Protein AF-A0A2N3MZM0-F1 (afdb_monomer_lite)

Structure (mmCIF, N/CA/C/O backbone):
data_AF-A0A2N3MZM0-F1
#
_entry.id   AF-A0A2N3MZM0-F1
#
loop_
_atom_site.group_PDB
_atom_site.id
_atom_site.type_symbol
_atom_site.label_atom_id
_atom_site.label_alt_id
_atom_site.label_comp_id
_atom_site.label_asym_id
_atom_site.label_entity_id
_atom_site.label_seq_id
_atom_site.pdbx_PDB_ins_code
_atom_site.Cartn_x
_atom_site.Cartn_y
_atom_site.Cartn_z
_atom_site.occupancy
_atom_site.B_iso_or_equiv
_atom_site.auth_seq_id
_atom_site.auth_comp_id
_atom_site.auth_asym_id
_atom_site.auth_atom_id
_atom_site.pdbx_PDB_model_num
ATOM 1 N N . MET A 1 1 ? -17.399 8.589 8.968 1.00 88.81 1 MET A N 1
ATOM 2 C CA . MET A 1 1 ? -16.639 7.319 9.048 1.00 88.81 1 MET A CA 1
ATOM 3 C C . MET A 1 1 ? -17.476 6.197 9.649 1.00 88.81 1 MET A C 1
ATOM 5 O O . MET A 1 1 ? -17.745 5.245 8.932 1.00 88.81 1 MET A O 1
ATOM 9 N N . VAL A 1 2 ? -17.969 6.332 10.885 1.00 91.06 2 VAL A N 1
ATOM 10 C CA . VAL A 1 2 ? -18.781 5.308 11.586 1.00 91.06 2 VAL A CA 1
ATOM 11 C C . VAL A 1 2 ? -19.956 4.754 10.761 1.00 91.06 2 VAL A C 1
ATOM 13 O O . VAL A 1 2 ? -20.110 3.541 10.664 1.00 91.06 2 VAL A O 1
ATOM 16 N N . ASP A 1 3 ? -20.767 5.604 10.121 1.00 93.81 3 ASP A N 1
ATOM 17 C CA . ASP A 1 3 ? -21.891 5.136 9.285 1.00 93.81 3 ASP A CA 1
ATOM 18 C C . ASP A 1 3 ? -21.439 4.191 8.155 1.00 93.81 3 ASP A C 1
ATOM 20 O O . ASP A 1 3 ? -22.010 3.124 7.944 1.00 93.81 3 ASP A O 1
ATOM 24 N N . HIS A 1 4 ? -20.353 4.542 7.462 1.00 94.00 4 HIS A N 1
ATOM 25 C CA . HIS A 1 4 ? -19.824 3.721 6.369 1.00 94.00 4 HIS A CA 1
ATOM 26 C C . HIS A 1 4 ? -19.271 2.392 6.876 1.00 94.00 4 HIS A C 1
ATOM 28 O O . HIS A 1 4 ? -19.448 1.370 6.219 1.00 94.00 4 HIS A O 1
ATOM 34 N N . TRP A 1 5 ? -18.665 2.393 8.062 1.00 90.69 5 TRP A N 1
ATOM 35 C CA . TRP A 1 5 ? -18.252 1.171 8.741 1.00 90.69 5 TRP A CA 1
ATOM 36 C C . TRP A 1 5 ? -19.441 0.241 9.010 1.00 90.69 5 TRP A C 1
ATOM 38 O O . TRP A 1 5 ? -19.387 -0.934 8.660 1.00 90.69 5 TRP A O 1
ATOM 48 N N . ARG A 1 6 ? -20.561 0.765 9.524 1.00 88.81 6 ARG A N 1
ATOM 49 C CA . ARG A 1 6 ? -21.784 -0.025 9.782 1.00 88.81 6 ARG A CA 1
ATOM 50 C C . ARG A 1 6 ? -22.429 -0.576 8.504 1.00 88.81 6 ARG A C 1
ATOM 52 O O . ARG A 1 6 ? -22.989 -1.677 8.506 1.00 88.81 6 ARG A O 1
ATOM 59 N N . ARG A 1 7 ? -22.371 0.194 7.415 1.00 93.62 7 ARG A N 1
ATOM 60 C CA . ARG A 1 7 ? -22.9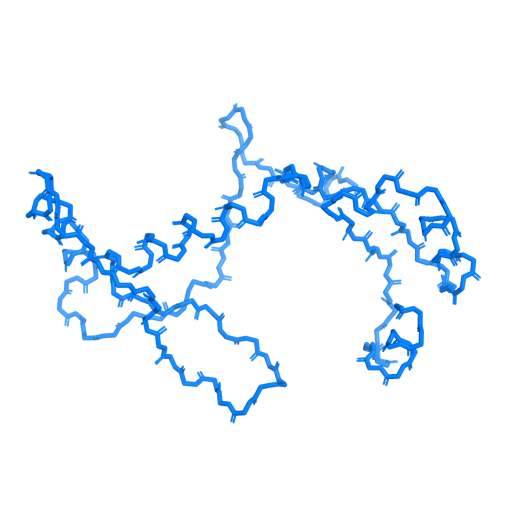87 -0.156 6.125 1.00 93.62 7 ARG A CA 1
ATOM 61 C C . ARG A 1 7 ? -22.150 -1.137 5.312 1.00 93.62 7 ARG A C 1
ATOM 63 O O . ARG A 1 7 ? -22.714 -2.064 4.739 1.00 93.62 7 ARG A O 1
ATOM 70 N N . TYR A 1 8 ? -20.836 -0.928 5.259 1.00 93.50 8 TYR A N 1
ATOM 71 C CA . TYR A 1 8 ? -19.956 -1.569 4.275 1.00 93.50 8 TYR A CA 1
ATOM 72 C C . TYR A 1 8 ? -18.802 -2.369 4.874 1.00 93.50 8 TYR A C 1
ATOM 74 O O . TYR A 1 8 ? -18.125 -3.083 4.123 1.00 93.50 8 TYR A O 1
ATOM 82 N N . GLY A 1 9 ? -18.581 -2.256 6.187 1.00 89.56 9 GLY A N 1
ATOM 83 C CA . GLY A 1 9 ? -17.617 -3.074 6.907 1.00 89.56 9 GLY A CA 1
ATOM 84 C C . GLY A 1 9 ? -17.919 -4.569 6.757 1.00 89.56 9 GLY A C 1
ATOM 85 O O . GLY A 1 9 ? -19.045 -4.947 6.406 1.00 89.56 9 GLY A O 1
ATOM 86 N N . PRO A 1 10 ? -16.915 -5.430 6.978 1.00 88.62 10 PRO A N 1
ATOM 87 C CA . PRO A 1 10 ? -17.112 -6.870 6.921 1.00 88.62 10 PRO A CA 1
ATOM 88 C C . PRO A 1 10 ? -18.177 -7.281 7.948 1.00 88.62 10 PRO A C 1
ATOM 90 O O . PRO A 1 10 ? -18.076 -6.952 9.125 1.00 88.62 10 PRO A O 1
ATOM 93 N N . LYS A 1 11 ? -19.234 -7.957 7.485 1.00 84.88 11 LYS A N 1
ATOM 94 C CA . LYS A 1 11 ? -20.347 -8.419 8.337 1.00 84.88 11 LYS A CA 1
ATOM 95 C C . LYS A 1 11 ? -19.984 -9.702 9.087 1.00 84.88 11 LYS A C 1
ATOM 97 O O . LYS A 1 11 ? -20.496 -9.949 10.172 1.00 84.88 11 LYS A O 1
ATOM 102 N N . ASP A 1 12 ? -19.084 -10.482 8.498 1.00 86.94 12 ASP A N 1
ATOM 103 C CA . ASP A 1 12 ? -18.770 -11.856 8.895 1.00 86.94 12 ASP A CA 1
ATOM 104 C C . ASP A 1 12 ? -17.491 -11.924 9.746 1.00 86.94 12 ASP A C 1
ATOM 106 O O . ASP A 1 12 ? -17.063 -13.000 10.158 1.00 86.94 12 ASP A O 1
ATOM 110 N N . GLN A 1 13 ? -16.853 -10.776 9.986 1.00 83.75 13 GLN A N 1
ATOM 111 C CA . GLN A 1 13 ? -15.613 -10.659 10.744 1.00 83.75 13 GLN A CA 1
ATOM 112 C C . GLN A 1 13 ? -15.722 -9.493 11.715 1.00 83.75 13 GLN A C 1
ATOM 114 O O . GLN A 1 13 ? -16.120 -8.389 11.340 1.00 83.75 13 GLN A O 1
ATOM 119 N N . LYS A 1 14 ? -15.332 -9.732 12.966 1.00 85.12 14 LYS A N 1
ATOM 120 C CA . LYS A 1 14 ? -15.149 -8.650 13.925 1.00 85.12 14 LYS A CA 1
ATOM 121 C C . LYS A 1 14 ? -13.882 -7.891 13.549 1.00 85.12 14 LYS A C 1
ATOM 123 O O . LYS A 1 14 ? -12.829 -8.498 13.392 1.00 85.12 14 LYS A O 1
ATOM 128 N N . VAL A 1 15 ? -13.979 -6.570 13.427 1.00 87.31 15 VAL A N 1
ATOM 129 C CA . VAL A 1 15 ? -12.778 -5.742 13.327 1.00 87.31 15 VAL A CA 1
ATOM 130 C C . VAL A 1 15 ? -12.192 -5.571 14.719 1.00 87.31 15 VAL A C 1
ATOM 132 O O . VAL A 1 15 ? -12.875 -5.118 15.631 1.00 87.31 15 VAL A O 1
ATOM 135 N N . GLU A 1 16 ? -10.932 -5.955 14.874 1.00 89.94 16 GLU A N 1
ATOM 136 C CA . GLU A 1 16 ? -10.221 -5.883 16.151 1.00 89.94 16 GLU A CA 1
ATOM 137 C C . GLU A 1 16 ? -9.407 -4.596 16.276 1.00 89.94 16 GLU A C 1
ATOM 139 O O . GLU A 1 16 ? -9.346 -4.004 17.353 1.00 89.94 16 GLU A O 1
ATOM 144 N N . GLU A 1 17 ? -8.813 -4.141 15.169 1.00 91.06 17 GLU A N 1
ATOM 145 C CA . GLU A 1 17 ? -7.904 -2.997 15.139 1.00 91.06 17 GLU A CA 1
ATOM 146 C C . GLU A 1 17 ? -8.144 -2.108 13.920 1.00 91.06 17 GLU A C 1
ATOM 148 O O . GLU A 1 17 ? -8.454 -2.577 12.822 1.00 91.06 17 GLU A O 1
ATOM 153 N N . VAL A 1 18 ? -7.958 -0.806 14.115 1.00 92.31 18 VAL A N 1
ATOM 154 C CA . VAL A 1 18 ? -7.943 0.205 13.062 1.00 92.31 18 VAL A CA 1
ATOM 155 C C . VAL A 1 18 ? -6.669 1.015 13.194 1.00 92.31 18 VAL A C 1
ATOM 157 O O . VAL A 1 18 ? -6.471 1.731 14.175 1.00 92.31 18 VAL A O 1
ATOM 160 N N . PHE A 1 19 ? -5.835 0.937 12.162 1.00 94.38 19 PHE A N 1
ATOM 161 C CA . PHE A 1 19 ? -4.646 1.766 12.037 1.00 94.38 19 PHE A CA 1
ATOM 162 C C . PHE A 1 19 ? -5.008 3.099 11.386 1.00 94.38 19 PHE A C 1
ATOM 164 O O . PHE A 1 19 ? -5.532 3.145 10.269 1.00 94.38 19 PHE A O 1
ATOM 171 N N . THR A 1 20 ? -4.729 4.190 12.086 1.00 94.62 20 THR A N 1
ATOM 172 C CA . THR A 1 20 ? -4.938 5.555 11.616 1.00 94.62 20 THR A CA 1
ATOM 173 C C . THR A 1 20 ? -3.645 6.126 11.039 1.00 94.62 20 THR A C 1
ATOM 175 O O . THR A 1 20 ? -2.530 5.764 11.415 1.00 94.62 20 THR A O 1
ATOM 178 N N . CYS A 1 21 ? -3.792 7.016 10.062 1.00 95.94 21 CYS A N 1
ATOM 179 C CA . CYS A 1 21 ? -2.690 7.698 9.393 1.00 95.94 21 CYS A CA 1
ATOM 180 C C . CYS A 1 21 ? -3.130 9.094 8.929 1.00 95.94 21 CYS A C 1
ATOM 182 O O . CYS A 1 21 ? -4.321 9.418 8.950 1.00 95.94 21 CYS A O 1
ATOM 184 N N . GLY A 1 22 ? -2.176 9.903 8.463 1.00 94.94 22 GLY A N 1
ATOM 185 C CA . GLY A 1 22 ? -2.431 11.279 8.028 1.00 94.94 22 GLY A CA 1
ATOM 186 C C . GLY A 1 22 ? -2.751 12.244 9.178 1.00 94.94 22 GLY A C 1
ATOM 187 O O . GLY A 1 22 ? -2.858 11.858 10.339 1.00 94.94 22 GLY A O 1
ATOM 188 N N . GLY A 1 23 ? -2.910 13.532 8.856 1.00 94.25 23 GLY A N 1
ATOM 189 C CA . GLY A 1 23 ? -3.072 14.589 9.868 1.00 94.25 23 GLY A CA 1
ATOM 190 C C . GLY A 1 23 ? -4.326 14.451 10.742 1.00 94.25 23 GLY A C 1
ATOM 191 O O . GLY A 1 23 ? -4.309 14.829 11.910 1.00 94.25 23 GLY A O 1
ATOM 192 N N . GLY A 1 24 ? -5.400 13.859 10.209 1.00 93.12 24 GLY A N 1
ATOM 193 C CA . GLY A 1 24 ? -6.645 13.635 10.954 1.00 93.12 24 GLY A CA 1
ATOM 194 C C . GLY A 1 24 ? -6.513 12.634 12.106 1.00 93.12 24 GLY A C 1
ATOM 195 O O . GLY A 1 24 ? -7.323 12.677 13.028 1.00 93.12 24 GLY A O 1
ATOM 196 N N . ALA A 1 25 ? -5.485 11.778 12.088 1.00 94.25 25 ALA A N 1
ATOM 197 C CA . ALA A 1 25 ? -5.213 10.819 13.158 1.00 94.25 25 ALA A CA 1
ATOM 198 C C . ALA A 1 25 ? -4.812 11.487 14.485 1.00 94.25 25 ALA A C 1
ATOM 200 O O . ALA A 1 25 ? -4.910 10.859 15.530 1.00 94.25 25 ALA A O 1
ATOM 201 N N . PHE A 1 26 ? -4.404 12.761 14.457 1.00 94.12 26 PHE A N 1
ATOM 202 C CA . PHE A 1 26 ? -4.035 13.529 15.651 1.00 94.12 26 PHE A CA 1
ATOM 203 C C . PHE A 1 26 ? -5.195 14.345 16.237 1.00 94.12 26 PHE A C 1
ATOM 205 O O . PHE A 1 26 ? -4.993 15.097 17.187 1.00 94.12 26 PHE A O 1
ATOM 212 N N . ASN A 1 27 ? -6.403 14.245 15.669 1.00 94.69 27 ASN A N 1
ATOM 213 C CA . ASN A 1 27 ? -7.568 14.949 16.190 1.00 94.69 27 ASN A CA 1
ATOM 214 C C . ASN A 1 27 ? -8.289 14.084 17.246 1.00 94.69 27 ASN A C 1
ATOM 216 O O . ASN A 1 27 ? -8.946 13.110 16.859 1.00 94.69 27 ASN A O 1
ATOM 220 N N . PRO A 1 28 ? -8.248 14.456 18.542 1.00 91.62 28 PRO A N 1
ATOM 221 C CA . PRO A 1 28 ? -8.837 13.662 19.619 1.00 91.62 28 PRO A CA 1
ATOM 222 C C . PRO A 1 28 ? -10.346 13.469 19.455 1.00 91.62 28 PRO A C 1
ATOM 224 O O . PRO A 1 28 ? -10.848 12.371 19.663 1.00 91.62 28 PRO A O 1
ATOM 227 N N . THR A 1 29 ? -11.068 14.472 18.942 1.00 92.25 29 THR A N 1
ATOM 228 C CA . THR A 1 29 ? -12.513 14.360 18.678 1.00 92.25 29 THR A CA 1
ATOM 229 C C . THR A 1 29 ? -12.837 13.218 17.712 1.00 92.25 29 THR A C 1
ATOM 231 O O . THR A 1 29 ? -13.900 12.610 17.796 1.00 92.25 29 THR A O 1
ATOM 234 N N . ILE A 1 30 ? -11.929 12.906 16.784 1.00 89.75 30 ILE A N 1
ATOM 235 C CA . ILE A 1 30 ? -12.095 11.796 15.844 1.00 89.75 30 ILE A CA 1
ATOM 236 C C . ILE A 1 30 ? -11.685 10.472 16.496 1.00 89.75 30 ILE A C 1
ATOM 238 O O . ILE A 1 30 ? -12.408 9.479 16.375 1.00 89.75 30 ILE A O 1
ATOM 242 N N . THR A 1 31 ? -10.520 10.442 17.147 1.00 88.50 31 THR A N 1
ATOM 243 C CA . THR A 1 31 ? -9.938 9.207 17.690 1.00 88.50 31 THR A CA 1
ATOM 244 C C . THR A 1 31 ? -10.650 8.698 18.938 1.00 88.50 31 THR A C 1
ATOM 246 O O . THR A 1 31 ? -10.616 7.497 19.177 1.00 88.50 31 THR A O 1
ATOM 249 N N . GLU A 1 32 ? -11.330 9.565 19.689 1.00 89.12 32 GLU A N 1
ATOM 250 C CA . GLU A 1 32 ? -12.148 9.201 20.855 1.00 89.12 32 GLU A CA 1
ATOM 251 C C . GLU A 1 32 ? -13.560 8.756 20.440 1.00 89.12 32 GLU A C 1
ATOM 253 O O . GLU A 1 32 ? -14.079 7.772 20.960 1.00 89.12 32 GLU A O 1
ATOM 258 N N . TYR A 1 33 ? -14.157 9.386 19.421 1.00 90.38 33 TYR A N 1
ATOM 259 C CA . TYR A 1 33 ? -15.515 9.050 18.971 1.00 90.38 33 TYR A CA 1
ATOM 260 C C . TYR A 1 33 ? -15.621 7.683 18.273 1.00 90.38 33 TYR A C 1
ATOM 262 O O . TYR A 1 33 ? -16.652 7.007 18.344 1.00 90.38 33 TYR A O 1
ATOM 270 N N . MET A 1 34 ? -14.579 7.265 17.546 1.00 85.00 34 MET A N 1
ATOM 271 C CA . MET A 1 34 ? -14.588 5.975 16.846 1.00 85.00 34 MET A CA 1
ATOM 272 C C . MET A 1 34 ? -14.723 4.756 17.774 1.00 85.00 34 MET A C 1
ATOM 274 O O . MET A 1 34 ? -15.620 3.958 17.501 1.00 85.00 34 MET A O 1
ATOM 278 N N . PRO A 1 35 ? -13.908 4.581 18.834 1.00 85.06 35 PRO A N 1
ATOM 279 C CA . PRO A 1 35 ? -14.034 3.438 19.738 1.00 85.06 35 PRO A CA 1
ATOM 280 C C . PRO A 1 35 ? -15.338 3.468 20.549 1.00 85.06 35 PRO A C 1
ATOM 282 O O . PRO A 1 35 ? -15.905 2.412 20.804 1.00 85.06 35 PRO A O 1
ATOM 285 N N . GLU A 1 36 ? -15.883 4.647 20.878 1.00 87.06 36 GLU A N 1
ATOM 286 C CA . GLU A 1 36 ? -17.226 4.759 21.481 1.00 87.06 36 GLU A CA 1
ATOM 287 C C . GLU A 1 36 ? -18.331 4.249 20.543 1.00 87.06 36 GLU A C 1
ATOM 289 O O . GLU A 1 36 ? -19.345 3.699 20.971 1.00 87.06 36 GLU A O 1
ATOM 294 N N . SER A 1 37 ? -18.145 4.448 19.238 1.00 86.69 37 SER A N 1
ATOM 295 C CA . SER A 1 37 ? -19.153 4.154 18.220 1.00 86.69 37 SER A CA 1
ATOM 296 C C . SER A 1 37 ? -19.038 2.763 17.591 1.00 86.69 37 SER A C 1
ATOM 298 O O . SER A 1 37 ? -19.976 2.337 16.895 1.00 86.69 37 SER A O 1
ATOM 300 N N . LEU A 1 38 ? -17.892 2.100 17.773 1.00 83.31 38 LEU A N 1
ATOM 301 C CA . LEU A 1 38 ? -17.523 0.808 17.198 1.00 83.31 38 LEU A CA 1
ATOM 302 C C . LEU A 1 38 ? -17.076 -0.133 18.324 1.00 83.31 38 LEU A C 1
ATOM 304 O O . LEU A 1 38 ? -15.950 -0.053 18.808 1.00 83.31 38 LEU A O 1
ATOM 308 N N . ASP A 1 39 ? -17.973 -1.034 18.723 1.00 81.56 39 ASP A N 1
ATOM 309 C CA . ASP A 1 39 ? -17.766 -1.915 19.872 1.00 81.56 39 ASP A CA 1
ATOM 310 C C . ASP A 1 39 ? -16.516 -2.807 19.726 1.00 81.56 39 ASP A C 1
ATOM 312 O O . ASP A 1 39 ? -16.390 -3.605 18.792 1.00 81.56 39 ASP A O 1
ATOM 316 N N . GLY A 1 40 ? -15.595 -2.676 20.683 1.00 80.25 40 GLY A N 1
ATOM 317 C CA . GLY A 1 40 ? -14.415 -3.529 20.818 1.00 80.25 40 GLY A CA 1
ATOM 318 C C . GLY A 1 40 ? -13.294 -3.306 19.798 1.00 80.25 40 GLY A C 1
ATOM 319 O O . GLY A 1 40 ? -12.431 -4.179 19.694 1.00 80.25 40 GLY A O 1
ATOM 320 N N . VAL A 1 41 ? -13.287 -2.186 19.063 1.00 88.75 41 VAL A N 1
ATOM 321 C CA . VAL A 1 41 ? -12.218 -1.837 18.109 1.00 88.75 41 VAL A CA 1
ATOM 322 C C . VAL A 1 41 ? -11.103 -1.045 18.800 1.00 88.75 41 VAL A C 1
ATOM 324 O O . VAL A 1 41 ? -11.358 -0.011 19.416 1.00 88.75 41 VAL A O 1
ATOM 327 N N . ARG A 1 42 ? -9.846 -1.475 18.640 1.00 89.50 42 ARG A N 1
ATOM 328 C CA . ARG A 1 42 ? -8.662 -0.708 19.064 1.00 89.50 42 ARG A CA 1
ATOM 329 C C . ARG A 1 42 ? -8.233 0.268 17.972 1.00 89.50 42 ARG A C 1
ATOM 331 O O . ARG A 1 42 ? -7.972 -0.144 16.846 1.00 89.50 42 ARG A O 1
ATOM 338 N N . ILE A 1 43 ? -8.125 1.553 18.301 1.00 90.50 43 ILE A N 1
ATOM 339 C CA . ILE A 1 43 ? -7.560 2.563 17.397 1.00 90.50 43 ILE A CA 1
ATOM 340 C C . ILE A 1 43 ? -6.066 2.707 17.695 1.00 90.50 43 ILE A C 1
ATOM 342 O O . ILE A 1 43 ? -5.696 2.943 18.842 1.00 90.50 43 ILE A O 1
ATOM 346 N N . ARG A 1 44 ? -5.221 2.562 16.672 1.00 92.31 44 ARG A N 1
ATOM 347 C CA . ARG A 1 44 ? -3.752 2.588 16.771 1.00 92.31 44 ARG A CA 1
ATOM 348 C C . ARG A 1 44 ? -3.160 3.498 15.709 1.00 92.31 44 ARG A C 1
ATOM 350 O O . ARG A 1 44 ? -3.759 3.661 14.648 1.00 92.31 44 ARG A O 1
ATOM 357 N N . MET A 1 45 ? -1.971 4.041 15.943 1.00 94.38 45 MET A N 1
ATOM 358 C CA . MET A 1 45 ? -1.238 4.734 14.879 1.00 94.38 45 MET A CA 1
ATOM 359 C C . MET A 1 45 ? -0.593 3.717 13.937 1.00 94.38 45 MET A C 1
ATOM 361 O O . MET A 1 45 ? -0.086 2.690 14.380 1.00 94.38 45 MET A O 1
ATOM 365 N N . LEU A 1 46 ? -0.557 4.005 12.631 1.00 95.62 46 LEU A N 1
ATOM 366 C CA . LEU A 1 46 ? 0.113 3.134 11.654 1.00 95.62 46 LEU A CA 1
ATOM 367 C C . LEU A 1 46 ? 1.599 2.905 11.978 1.00 95.62 46 LEU A C 1
ATOM 369 O O . LEU A 1 46 ? 2.141 1.853 11.646 1.00 95.62 46 LEU A O 1
ATOM 373 N N . ASP A 1 47 ? 2.232 3.855 12.667 1.00 94.31 47 ASP A N 1
ATOM 374 C CA . ASP A 1 47 ? 3.598 3.751 13.180 1.00 94.31 47 ASP A CA 1
ATOM 375 C C . ASP A 1 47 ? 3.815 2.460 13.984 1.00 94.31 47 ASP A C 1
ATOM 377 O O . ASP A 1 47 ? 4.871 1.836 13.870 1.00 94.31 47 ASP A O 1
ATOM 381 N N . GLU A 1 48 ? 2.796 2.003 14.719 1.00 93.81 48 GLU A N 1
ATOM 382 C CA . GLU A 1 48 ? 2.835 0.752 15.479 1.00 93.81 48 GLU A CA 1
ATOM 383 C C . GLU A 1 48 ? 2.935 -0.478 14.566 1.00 93.81 48 GLU A C 1
ATOM 385 O O . GLU A 1 48 ? 3.557 -1.459 14.948 1.00 93.81 48 GLU A O 1
ATOM 390 N N . ALA A 1 49 ? 2.432 -0.410 13.329 1.00 92.62 49 ALA A N 1
ATOM 391 C CA . ALA A 1 49 ? 2.599 -1.443 12.299 1.00 92.62 49 ALA A CA 1
ATOM 392 C C . ALA A 1 49 ? 3.937 -1.336 11.531 1.00 92.62 49 ALA A C 1
ATOM 394 O O . ALA A 1 49 ? 4.131 -1.997 10.505 1.00 92.62 49 ALA A O 1
ATOM 395 N N . GLY A 1 50 ? 4.867 -0.495 11.996 1.00 92.69 50 GLY A N 1
ATOM 396 C CA . GLY A 1 50 ? 6.207 -0.346 11.427 1.00 92.69 50 GLY A CA 1
ATOM 397 C C . GLY A 1 50 ? 6.282 0.570 10.202 1.00 92.69 50 GLY A C 1
ATOM 398 O O . GLY A 1 50 ? 7.321 0.611 9.540 1.00 92.69 50 GLY A O 1
ATOM 399 N N . ILE A 1 51 ? 5.209 1.301 9.883 1.00 93.44 51 ILE A N 1
ATOM 400 C CA . ILE A 1 51 ? 5.170 2.278 8.787 1.00 93.44 51 ILE A CA 1
ATOM 401 C C . ILE A 1 51 ? 4.734 3.631 9.357 1.00 93.44 51 ILE A C 1
ATOM 403 O O . ILE A 1 51 ? 3.607 3.738 9.830 1.00 93.44 51 ILE A O 1
ATOM 407 N N . PRO A 1 52 ? 5.553 4.694 9.267 1.00 95.12 52 PRO A N 1
ATOM 408 C CA . PRO A 1 52 ? 5.161 5.997 9.791 1.00 95.12 52 PRO A CA 1
ATOM 409 C C . PRO A 1 52 ? 3.862 6.509 9.157 1.00 95.12 52 PRO A C 1
ATOM 411 O O . PRO A 1 52 ? 3.758 6.606 7.928 1.00 95.12 52 PRO A O 1
ATOM 414 N N . GLY A 1 53 ? 2.880 6.891 9.976 1.00 94.75 53 GLY A N 1
ATOM 415 C CA . GLY A 1 53 ? 1.556 7.308 9.511 1.00 94.75 53 GLY A CA 1
ATOM 416 C C . GLY A 1 53 ? 1.587 8.529 8.588 1.00 94.75 53 GLY A C 1
ATOM 417 O O . GLY A 1 53 ? 0.760 8.639 7.683 1.00 94.75 53 GLY A O 1
ATOM 418 N N . GLY A 1 54 ? 2.571 9.415 8.761 1.00 94.62 54 GLY A N 1
ATOM 419 C CA . GLY A 1 54 ? 2.808 10.559 7.873 1.00 94.62 54 GLY A CA 1
ATOM 420 C C . GLY A 1 54 ? 3.488 10.205 6.543 1.00 94.62 54 GLY A C 1
ATOM 421 O O . GLY A 1 54 ? 3.397 10.969 5.589 1.00 94.62 54 GLY A O 1
ATOM 422 N N . ALA A 1 55 ? 4.149 9.047 6.447 1.00 94.69 55 ALA A N 1
ATOM 423 C CA . ALA A 1 55 ? 4.835 8.598 5.232 1.00 94.69 55 ALA A CA 1
ATOM 424 C C . ALA A 1 55 ? 3.956 7.708 4.337 1.00 94.69 55 ALA A C 1
ATOM 426 O O . ALA A 1 55 ? 4.294 7.476 3.173 1.00 94.69 55 ALA A O 1
ATOM 427 N N . LYS A 1 56 ? 2.821 7.222 4.861 1.00 94.00 56 LYS A N 1
ATOM 428 C CA . LYS A 1 56 ? 1.949 6.231 4.212 1.00 94.00 56 LYS A CA 1
ATOM 429 C C . LYS A 1 56 ? 1.483 6.614 2.815 1.00 94.00 56 LYS A C 1
ATOM 431 O O . LYS A 1 56 ? 1.162 5.720 2.051 1.00 94.00 56 LYS A O 1
ATOM 436 N N . GLU A 1 57 ? 1.397 7.892 2.469 1.00 94.88 57 GLU A N 1
ATOM 437 C CA . GLU A 1 57 ? 0.952 8.320 1.134 1.00 94.88 57 GLU A CA 1
ATOM 438 C C . GLU A 1 57 ? 2.119 8.496 0.154 1.00 94.88 57 GLU A C 1
ATOM 440 O O . GLU A 1 57 ? 1.982 8.208 -1.033 1.00 94.88 57 GLU A O 1
ATOM 445 N N . ALA A 1 58 ? 3.300 8.874 0.647 1.00 96.69 58 ALA A N 1
ATOM 446 C CA . ALA A 1 58 ? 4.501 8.989 -0.176 1.00 96.69 58 ALA A CA 1
ATOM 447 C C . ALA A 1 58 ? 5.064 7.612 -0.576 1.00 96.69 58 ALA A C 1
ATOM 449 O O . ALA A 1 58 ? 5.536 7.435 -1.700 1.00 96.69 58 ALA A O 1
ATOM 450 N N . VAL A 1 59 ? 4.984 6.619 0.317 1.00 96.25 59 VAL A N 1
ATOM 451 C CA . VAL A 1 59 ? 5.509 5.264 0.071 1.00 96.25 59 VAL A CA 1
ATOM 452 C C . VAL A 1 59 ? 4.799 4.550 -1.100 1.00 96.25 59 VAL A C 1
ATOM 454 O O . VAL A 1 59 ? 5.499 4.051 -1.979 1.00 96.25 59 VAL A O 1
ATOM 457 N N . PRO A 1 60 ? 3.456 4.526 -1.213 1.00 94.81 60 PRO A N 1
ATOM 458 C CA . PRO A 1 60 ? 2.750 3.981 -2.373 1.00 94.81 60 PRO A CA 1
ATOM 459 C C . PRO A 1 60 ? 3.062 4.701 -3.683 1.00 94.81 60 PRO A C 1
ATOM 461 O O . PRO A 1 60 ? 3.056 4.066 -4.733 1.00 94.81 60 PRO A O 1
ATOM 464 N N . SER A 1 61 ? 3.354 6.003 -3.651 1.00 96.62 61 SER A N 1
ATOM 465 C CA . SER A 1 61 ? 3.812 6.733 -4.842 1.00 96.62 61 SER A CA 1
ATOM 466 C C . SER A 1 61 ? 5.196 6.250 -5.282 1.00 96.62 61 SER A C 1
ATOM 468 O O . SER A 1 61 ? 5.422 5.993 -6.462 1.00 96.62 61 SER A O 1
ATOM 470 N N . ALA A 1 62 ? 6.112 6.027 -4.333 1.00 98.06 62 ALA A N 1
ATOM 471 C CA . ALA A 1 62 ? 7.410 5.418 -4.623 1.00 98.06 62 ALA A CA 1
ATOM 472 C C . ALA A 1 62 ? 7.272 3.971 -5.134 1.00 98.06 62 ALA A C 1
ATOM 474 O O . ALA A 1 62 ? 7.959 3.585 -6.081 1.00 98.06 62 ALA A O 1
ATOM 475 N N . TRP A 1 63 ? 6.351 3.190 -4.555 1.00 98.31 63 TRP A N 1
ATOM 476 C CA . TRP A 1 63 ? 6.013 1.847 -5.028 1.00 98.31 63 TRP A CA 1
ATOM 477 C C . TRP A 1 63 ? 5.538 1.902 -6.484 1.00 98.31 63 TRP A C 1
ATOM 479 O O . TRP A 1 63 ? 6.099 1.212 -7.330 1.00 98.31 63 TRP A O 1
ATOM 489 N N . GLN A 1 64 ? 4.544 2.730 -6.812 1.00 98.31 64 GLN A N 1
ATOM 490 C CA . GLN A 1 64 ? 4.030 2.860 -8.182 1.00 98.31 64 GLN A CA 1
ATOM 491 C C . GLN A 1 64 ? 5.118 3.292 -9.173 1.00 98.31 64 GLN A C 1
ATOM 493 O O . GLN A 1 64 ? 5.187 2.752 -10.276 1.00 98.31 64 GLN A O 1
ATOM 498 N N . GLY A 1 65 ? 6.027 4.180 -8.759 1.00 98.06 65 GLY A N 1
ATOM 499 C CA . GLY A 1 65 ? 7.211 4.528 -9.544 1.00 98.06 65 GLY A CA 1
ATOM 500 C C . GLY A 1 65 ? 8.093 3.315 -9.857 1.00 98.06 65 GLY A C 1
ATOM 501 O O . GLY A 1 65 ? 8.481 3.123 -11.009 1.00 98.06 65 GLY A O 1
ATOM 502 N N . LEU A 1 66 ? 8.373 2.456 -8.870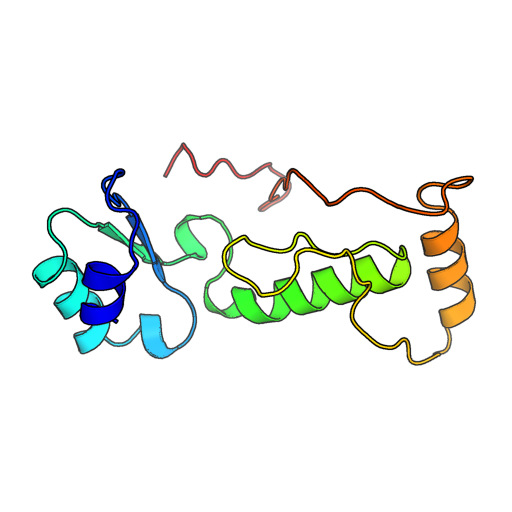 1.00 98.31 66 LEU A N 1
ATOM 503 C CA . LEU A 1 66 ? 9.099 1.199 -9.092 1.00 98.31 66 LEU A CA 1
ATOM 504 C C . LEU A 1 66 ? 8.342 0.265 -10.049 1.00 98.31 66 LEU A C 1
ATOM 506 O O . LEU A 1 66 ? 8.946 -0.294 -10.962 1.00 98.31 66 LEU A O 1
ATOM 510 N N . GLU A 1 67 ? 7.031 0.120 -9.869 1.00 98.44 67 GLU A N 1
ATOM 511 C CA . GLU A 1 67 ? 6.176 -0.734 -10.704 1.00 98.44 67 GLU A CA 1
ATOM 512 C C . GLU A 1 67 ? 6.141 -0.277 -12.167 1.00 98.44 67 GLU A C 1
ATOM 514 O O . GLU A 1 67 ? 6.188 -1.107 -13.079 1.00 98.44 67 GLU A O 1
ATOM 519 N N . ALA A 1 68 ? 6.168 1.036 -12.407 1.00 98.06 68 ALA A N 1
ATOM 520 C CA . ALA A 1 68 ? 6.298 1.607 -13.743 1.00 98.06 68 ALA A CA 1
ATOM 521 C C . ALA A 1 68 ? 7.655 1.275 -14.389 1.00 98.06 68 ALA A C 1
ATOM 523 O O . ALA A 1 68 ? 7.710 0.964 -15.580 1.00 98.06 68 ALA A O 1
ATOM 524 N N . ILE A 1 69 ? 8.745 1.280 -13.610 1.00 98.00 69 ILE A N 1
ATOM 525 C CA . ILE A 1 69 ? 10.089 0.918 -14.092 1.00 98.00 69 ILE A CA 1
ATOM 526 C C . ILE A 1 69 ? 10.176 -0.562 -14.484 1.00 98.00 69 ILE A C 1
ATOM 528 O O . ILE A 1 69 ? 10.816 -0.876 -15.486 1.00 98.00 69 ILE A O 1
ATOM 532 N N . VAL A 1 70 ? 9.540 -1.468 -13.733 1.00 97.81 70 VAL A N 1
ATOM 533 C CA . VAL A 1 70 ? 9.564 -2.920 -14.018 1.00 97.81 70 VAL A CA 1
ATOM 534 C C . VAL A 1 70 ? 8.377 -3.407 -14.856 1.00 97.81 70 VAL A C 1
ATOM 536 O O . VAL A 1 70 ? 8.260 -4.599 -15.120 1.00 97.81 70 VAL A O 1
ATOM 539 N N . ARG A 1 71 ? 7.489 -2.501 -15.288 1.00 96.50 71 ARG A N 1
ATOM 540 C CA . ARG A 1 71 ? 6.287 -2.800 -16.085 1.00 96.50 71 ARG A CA 1
ATOM 541 C C . ARG A 1 71 ? 5.365 -3.838 -15.426 1.00 96.50 71 ARG A C 1
ATOM 543 O O . ARG A 1 71 ? 4.890 -4.778 -16.070 1.00 96.50 71 ARG A O 1
ATOM 550 N N . ARG A 1 72 ? 5.062 -3.653 -14.147 1.00 98.19 72 ARG A N 1
ATOM 551 C CA . ARG A 1 72 ? 4.110 -4.494 -13.412 1.00 98.19 72 ARG A CA 1
ATOM 552 C C . ARG A 1 72 ? 2.954 -3.646 -12.880 1.00 98.19 72 ARG A C 1
ATOM 554 O O . ARG A 1 72 ? 3.084 -2.452 -12.645 1.00 98.19 72 ARG A O 1
ATOM 561 N N . SER A 1 73 ? 1.771 -4.251 -12.811 1.00 98.25 73 SER A N 1
ATOM 562 C CA . SER A 1 73 ? 0.586 -3.621 -12.217 1.00 98.25 73 SER A CA 1
ATOM 563 C C . SER A 1 73 ? 0.670 -3.736 -10.702 1.00 98.25 73 SER A C 1
ATOM 565 O O . SER A 1 73 ? 1.038 -4.796 -10.192 1.00 98.25 73 SER A O 1
ATOM 567 N N . ILE A 1 74 ? 0.237 -2.702 -9.983 1.00 98.31 74 ILE A N 1
ATOM 568 C CA . ILE A 1 74 ? -0.053 -2.859 -8.556 1.00 98.31 74 ILE A CA 1
ATOM 569 C C . ILE A 1 74 ? -1.232 -3.829 -8.360 1.00 98.31 74 ILE A C 1
ATOM 571 O O . ILE A 1 74 ? -2.069 -3.953 -9.267 1.00 98.31 74 ILE A O 1
ATOM 575 N N . PRO A 1 75 ? -1.322 -4.503 -7.199 1.00 98.31 75 PRO A N 1
ATOM 5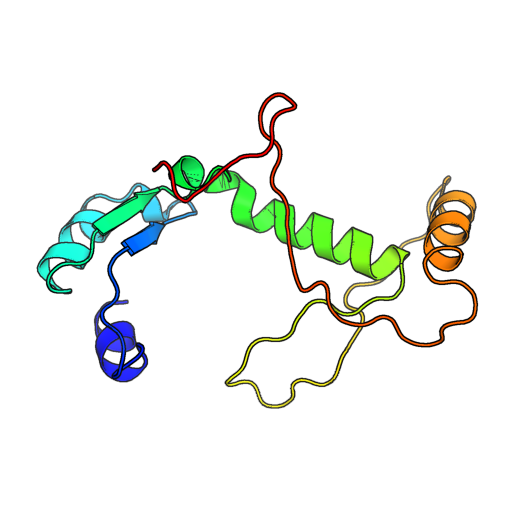76 C CA . PRO A 1 75 ? -2.513 -5.256 -6.834 1.00 98.31 75 PRO A CA 1
ATOM 577 C C . PRO A 1 75 ? -3.755 -4.360 -6.843 1.00 98.31 75 PRO A C 1
ATOM 579 O O . PRO A 1 75 ? -3.734 -3.260 -6.289 1.00 98.31 75 PRO A O 1
ATOM 582 N N . VAL A 1 76 ? -4.842 -4.842 -7.449 1.00 98.19 76 VAL A N 1
ATOM 583 C CA . VAL A 1 76 ? -6.123 -4.124 -7.497 1.00 98.19 76 VAL A CA 1
ATOM 584 C C . VAL A 1 76 ? -7.090 -4.754 -6.486 1.00 98.19 76 VAL A C 1
ATOM 586 O O . VAL A 1 76 ? -7.276 -5.983 -6.522 1.00 98.19 76 VAL A O 1
ATOM 589 N N . PRO A 1 77 ? -7.698 -3.960 -5.580 1.00 97.38 77 PRO A N 1
ATOM 590 C CA . PRO A 1 77 ? -8.627 -4.477 -4.581 1.00 97.38 77 PRO A CA 1
ATOM 591 C C . PRO A 1 77 ? -9.894 -5.051 -5.228 1.00 97.38 77 PRO A C 1
ATOM 593 O O . PRO A 1 77 ? -10.156 -4.869 -6.417 1.00 97.38 77 PRO A O 1
ATOM 596 N N . ASP A 1 78 ? -10.694 -5.748 -4.429 1.00 95.38 78 ASP A N 1
ATOM 597 C CA . ASP A 1 78 ? -12.069 -6.089 -4.791 1.00 95.38 78 ASP A CA 1
ATOM 598 C C . ASP A 1 78 ? -13.005 -4.871 -4.687 1.00 95.38 78 ASP A C 1
ATOM 600 O O . ASP A 1 78 ? -12.614 -3.807 -4.208 1.00 95.38 78 ASP A O 1
ATOM 604 N N . ARG A 1 79 ? -14.264 -5.043 -5.120 1.00 95.44 79 ARG A N 1
ATOM 605 C CA . ARG A 1 79 ? -15.311 -3.998 -5.121 1.00 95.44 79 ARG A CA 1
ATOM 606 C C . ARG A 1 79 ? -14.955 -2.759 -5.965 1.00 95.44 79 ARG A C 1
ATOM 608 O O . ARG A 1 79 ? -15.286 -1.637 -5.597 1.00 95.44 79 ARG A O 1
ATOM 615 N N . VAL A 1 80 ? -14.330 -2.996 -7.116 1.00 97.94 80 VAL A N 1
ATOM 616 C CA . VAL A 1 80 ? -14.093 -2.021 -8.195 1.00 97.94 80 VAL A CA 1
ATOM 617 C C . VAL A 1 80 ? -14.731 -2.524 -9.492 1.00 97.94 80 VAL A C 1
ATOM 619 O O . VAL A 1 80 ? -15.058 -3.705 -9.606 1.00 97.94 80 VAL A O 1
ATOM 622 N N . GLU A 1 81 ? -14.888 -1.660 -10.490 1.00 98.38 81 GLU A N 1
ATOM 623 C CA . GLU A 1 81 ? -15.528 -1.985 -11.771 1.00 98.38 81 GLU A CA 1
ATOM 624 C C . GLU A 1 81 ? -14.760 -3.056 -12.555 1.00 98.38 81 GLU A C 1
ATOM 626 O O . GLU A 1 81 ? -15.350 -3.888 -13.244 1.00 98.38 81 GLU A O 1
ATOM 631 N N . THR A 1 82 ? -13.430 -3.045 -12.462 1.00 97.88 82 THR A N 1
ATOM 632 C CA . THR A 1 82 ? -12.570 -4.053 -13.078 1.00 97.88 82 THR A CA 1
ATOM 633 C C . THR A 1 82 ? -11.273 -4.219 -12.303 1.00 97.88 82 THR A C 1
ATOM 635 O O . THR A 1 82 ? -10.662 -3.251 -11.860 1.00 97.88 82 THR A O 1
ATOM 638 N N . ARG A 1 83 ? -10.822 -5.469 -12.186 1.00 98.06 83 ARG A N 1
ATOM 639 C CA . ARG A 1 83 ? -9.521 -5.830 -11.606 1.00 98.06 83 ARG A CA 1
ATOM 640 C C . ARG A 1 83 ? -8.461 -6.084 -12.677 1.00 98.06 83 ARG A C 1
ATOM 642 O O . ARG A 1 83 ? -7.470 -6.765 -12.430 1.00 98.06 83 ARG A O 1
ATOM 649 N N . ARG A 1 84 ? -8.681 -5.580 -13.896 1.00 97.25 84 ARG A N 1
ATOM 650 C CA . ARG A 1 84 ? -7.717 -5.697 -14.991 1.00 97.25 84 ARG A CA 1
ATOM 651 C C . ARG A 1 84 ? -6.392 -5.053 -14.583 1.00 97.25 84 ARG A C 1
ATOM 653 O O . ARG A 1 84 ? -6.355 -3.877 -14.240 1.00 97.25 84 ARG A O 1
ATOM 660 N N . SER A 1 85 ? -5.305 -5.808 -14.719 1.00 96.94 85 SER A N 1
ATOM 661 C CA . SER A 1 85 ? -3.948 -5.298 -14.522 1.00 96.94 85 SER A CA 1
ATOM 662 C C . SER A 1 85 ? -3.653 -4.107 -15.433 1.00 96.94 85 SER A C 1
ATOM 664 O O . SER A 1 85 ? -3.849 -4.179 -16.652 1.00 96.94 85 SER A O 1
ATOM 666 N N . TRP A 1 86 ? -3.131 -3.034 -14.842 1.00 97.56 86 TRP A N 1
ATOM 667 C CA . TRP A 1 86 ? -2.729 -1.825 -15.549 1.00 97.56 86 TRP A CA 1
ATOM 668 C C . TRP A 1 86 ? -1.479 -1.224 -14.906 1.00 97.56 86 TRP A C 1
ATOM 670 O O . TRP A 1 86 ? -1.430 -1.015 -13.695 1.00 97.56 86 TRP A O 1
ATOM 680 N N . VAL A 1 87 ? -0.456 -0.952 -15.718 1.00 97.56 87 VAL A N 1
ATOM 681 C CA . VAL A 1 87 ? 0.740 -0.245 -15.244 1.00 97.56 87 VAL A CA 1
ATOM 682 C C . VAL A 1 87 ? 0.389 1.234 -15.153 1.00 97.56 87 VAL A C 1
ATOM 684 O O . VAL A 1 87 ? 0.014 1.851 -16.152 1.00 97.56 87 VAL A O 1
ATOM 687 N N . LEU A 1 88 ? 0.448 1.766 -13.937 1.00 96.62 88 LEU A N 1
ATOM 688 C CA . LEU A 1 88 ? 0.172 3.168 -13.649 1.00 96.62 88 LEU A CA 1
ATOM 689 C C . LEU A 1 88 ? 1.409 4.031 -13.952 1.00 96.62 88 LEU A C 1
ATOM 691 O O . LEU A 1 88 ? 2.486 3.510 -14.234 1.00 96.62 88 LEU A O 1
ATOM 695 N N . GLU A 1 89 ? 1.236 5.349 -13.864 1.00 96.56 89 GLU A N 1
ATOM 696 C CA . GLU A 1 89 ? 2.263 6.378 -14.092 1.00 96.56 89 GLU A CA 1
ATOM 697 C C . GLU A 1 89 ? 2.675 6.643 -15.551 1.00 96.56 89 GLU A C 1
ATOM 699 O O . GLU A 1 89 ? 2.334 5.932 -16.497 1.00 96.56 89 GLU A O 1
ATOM 704 N N . LYS A 1 90 ? 3.406 7.749 -15.737 1.00 97.88 90 LYS A N 1
ATOM 705 C CA . LYS A 1 90 ? 4.120 8.098 -16.972 1.00 97.88 90 LYS A CA 1
ATOM 706 C C . LYS A 1 90 ? 5.583 8.356 -16.638 1.00 97.88 90 LYS A C 1
ATOM 708 O O . LYS A 1 90 ? 5.889 9.024 -15.655 1.00 97.88 90 LYS A O 1
ATOM 713 N N . ILE A 1 91 ? 6.487 7.854 -17.475 1.00 97.56 91 ILE A N 1
ATOM 714 C CA . ILE A 1 91 ? 7.927 8.007 -17.261 1.00 97.56 91 ILE A CA 1
ATOM 715 C C . ILE A 1 91 ? 8.412 9.266 -17.974 1.00 97.56 91 ILE A C 1
ATOM 717 O O . ILE A 1 91 ? 8.305 9.368 -19.193 1.00 97.56 91 ILE A O 1
ATOM 721 N N . ASN A 1 92 ? 8.992 10.191 -17.210 1.00 97.94 92 ASN A N 1
ATOM 722 C CA . ASN A 1 92 ? 9.672 11.370 -17.739 1.00 97.94 92 ASN A CA 1
ATOM 723 C C . ASN A 1 92 ? 11.176 11.072 -17.874 1.00 97.94 92 ASN A C 1
ATOM 725 O O . ASN A 1 92 ? 11.833 10.821 -16.859 1.00 97.94 92 ASN A O 1
ATOM 729 N N . PRO A 1 93 ? 11.743 11.058 -19.095 1.00 97.81 93 PRO A N 1
ATOM 730 C CA . PRO A 1 93 ? 13.158 10.763 -19.286 1.00 97.81 93 PRO A CA 1
ATOM 731 C C . PRO A 1 93 ? 14.076 11.836 -18.686 1.00 97.81 93 PRO A C 1
ATOM 733 O O . PRO A 1 93 ? 13.938 13.019 -18.981 1.00 97.81 93 PRO A O 1
ATOM 736 N N . CYS A 1 94 ? 15.065 11.394 -17.908 1.00 95.69 94 CYS A N 1
ATOM 737 C CA . CYS A 1 94 ? 16.140 12.217 -17.345 1.00 95.69 94 CYS A CA 1
ATOM 738 C C . CYS A 1 94 ? 17.515 11.571 -17.616 1.00 95.69 94 CYS A C 1
ATOM 740 O O . CYS A 1 94 ? 17.615 10.564 -18.319 1.00 95.69 94 CYS A O 1
ATOM 742 N N . GLY A 1 95 ? 18.595 12.115 -17.043 1.00 98.25 95 GLY A N 1
ATOM 743 C CA . GLY A 1 95 ? 19.972 11.681 -17.333 1.00 98.25 95 GLY A CA 1
ATOM 744 C C . GLY A 1 95 ? 20.264 10.183 -17.127 1.00 98.25 95 GLY A C 1
ATOM 745 O O . GLY A 1 95 ? 21.079 9.616 -17.848 1.00 98.25 95 GLY A O 1
ATOM 746 N N . ASN A 1 96 ? 19.572 9.506 -16.204 1.00 97.94 96 ASN A N 1
ATOM 747 C CA . ASN A 1 96 ? 19.734 8.067 -15.947 1.00 97.94 96 ASN A CA 1
ATOM 748 C C . ASN A 1 96 ? 18.687 7.177 -16.649 1.00 97.94 96 ASN A C 1
ATOM 750 O O . ASN A 1 96 ? 18.687 5.965 -16.426 1.00 97.94 96 ASN A O 1
ATOM 754 N N . TYR A 1 97 ? 17.817 7.745 -17.493 1.00 98.50 97 TYR A N 1
ATOM 755 C CA . TYR A 1 97 ? 16.653 7.074 -18.088 1.00 98.50 97 TYR A CA 1
ATOM 756 C C . TYR A 1 97 ? 16.990 5.722 -18.723 1.00 98.50 97 TYR A C 1
ATOM 758 O O . TYR A 1 97 ? 16.372 4.707 -18.411 1.00 98.50 97 TYR A O 1
ATOM 766 N N . ARG A 1 98 ? 18.023 5.688 -19.574 1.00 98.19 98 ARG A N 1
ATOM 767 C CA . ARG A 1 98 ? 18.440 4.453 -20.253 1.00 98.19 98 ARG A CA 1
ATOM 768 C C . ARG A 1 98 ? 18.911 3.397 -19.258 1.00 98.19 98 ARG A C 1
ATOM 770 O O . ARG A 1 98 ? 18.524 2.243 -19.365 1.00 98.19 98 ARG A O 1
ATOM 777 N N . ALA A 1 99 ? 19.720 3.792 -18.279 1.00 98.44 99 ALA A N 1
ATOM 778 C CA . ALA A 1 99 ? 20.283 2.862 -17.309 1.00 98.44 99 ALA A CA 1
ATOM 779 C C . ALA A 1 99 ? 19.203 2.252 -16.403 1.00 98.44 99 ALA A C 1
ATOM 781 O O . ALA A 1 99 ? 19.225 1.046 -16.159 1.00 98.44 99 ALA A O 1
ATOM 782 N N . VAL A 1 100 ? 18.257 3.064 -15.912 1.00 98.12 100 VAL A N 1
ATOM 783 C CA . VAL A 1 100 ? 17.193 2.576 -15.022 1.00 98.12 100 VAL A CA 1
ATOM 784 C C . VAL A 1 100 ? 16.187 1.706 -15.771 1.00 98.12 100 VAL A C 1
ATOM 786 O O . VAL A 1 100 ? 15.846 0.633 -15.278 1.00 98.12 100 VAL A O 1
ATOM 789 N N . LEU A 1 101 ? 15.784 2.094 -16.986 1.00 97.25 101 LEU A N 1
ATOM 790 C CA . LEU A 1 101 ? 14.861 1.285 -17.776 1.00 97.25 101 LEU A CA 1
ATOM 791 C C . LEU A 1 101 ? 15.476 -0.033 -18.228 1.00 97.25 101 LEU A C 1
ATOM 793 O O . LEU A 1 101 ? 14.797 -1.048 -18.155 1.00 97.25 101 LEU A O 1
ATOM 797 N N . THR A 1 102 ? 16.750 -0.062 -18.633 1.00 97.75 102 THR A N 1
ATOM 798 C CA . THR A 1 102 ? 17.413 -1.333 -18.960 1.00 97.75 102 THR A CA 1
ATOM 799 C C . THR A 1 102 ? 17.382 -2.285 -17.766 1.00 97.75 102 THR A C 1
ATOM 801 O O . THR A 1 102 ? 17.005 -3.440 -17.921 1.00 97.75 102 THR A O 1
ATOM 804 N N . LYS A 1 103 ? 17.706 -1.805 -16.556 1.00 98.12 103 LYS A N 1
ATOM 805 C CA . LYS A 1 103 ? 17.629 -2.627 -15.337 1.00 98.12 103 LYS A CA 1
ATOM 806 C C . LYS A 1 103 ? 16.203 -3.103 -15.049 1.00 98.12 103 LYS A C 1
ATOM 808 O O . LYS A 1 103 ? 16.019 -4.263 -14.702 1.00 98.12 103 LYS A O 1
ATOM 813 N N . GLY A 1 104 ? 15.216 -2.219 -15.201 1.00 97.50 104 GLY A N 1
ATOM 814 C CA . GLY A 1 104 ? 13.806 -2.540 -14.990 1.00 97.50 104 GLY A CA 1
ATOM 815 C C . GLY A 1 104 ? 13.285 -3.600 -15.959 1.00 97.50 104 GLY A C 1
ATOM 816 O O . GLY A 1 104 ? 12.672 -4.566 -15.526 1.00 97.50 104 GLY A O 1
ATOM 817 N N . MET A 1 105 ? 13.594 -3.474 -17.252 1.00 95.75 105 MET A N 1
ATOM 818 C CA . MET A 1 105 ? 13.135 -4.408 -18.291 1.00 95.75 105 MET A CA 1
ATOM 819 C C . MET A 1 105 ? 13.807 -5.785 -18.220 1.00 95.75 105 MET A C 1
ATOM 821 O O . MET A 1 105 ? 13.241 -6.758 -18.709 1.00 95.75 105 MET A O 1
ATOM 825 N N . LEU A 1 106 ? 14.994 -5.887 -17.611 1.00 97.62 106 LEU A N 1
ATOM 826 C CA . LEU A 1 106 ? 15.636 -7.178 -17.335 1.00 97.62 106 LEU A CA 1
ATOM 827 C C . LEU A 1 106 ? 14.929 -7.952 -16.209 1.00 97.62 106 LEU A C 1
ATOM 829 O O . LEU A 1 106 ? 15.073 -9.171 -16.108 1.00 97.62 106 LEU A O 1
ATOM 833 N N . PHE A 1 107 ? 14.157 -7.276 -15.354 1.00 98.00 107 PHE A N 1
ATOM 834 C CA . PHE A 1 107 ? 13.402 -7.944 -14.302 1.00 98.00 107 PHE A CA 1
ATOM 835 C C . PHE A 1 107 ? 12.259 -8.772 -14.905 1.00 98.00 107 PHE A C 1
ATOM 837 O O . PHE A 1 107 ? 11.298 -8.237 -15.449 1.00 98.00 107 PHE A O 1
ATOM 844 N N . GLY A 1 108 ? 12.358 -10.098 -14.781 1.00 95.69 108 GLY A N 1
ATOM 845 C CA . GLY A 1 108 ? 11.384 -11.021 -15.365 1.00 95.69 108 GLY A CA 1
ATOM 846 C C . GLY A 1 108 ? 11.551 -11.224 -16.872 1.00 95.69 108 GLY A C 1
ATOM 847 O O . GLY A 1 108 ? 10.561 -11.486 -17.553 1.00 95.69 108 GLY A O 1
ATOM 848 N N . GLU A 1 109 ? 12.783 -11.109 -17.380 1.00 94.88 109 GLU A N 1
ATOM 849 C CA . GLU A 1 109 ? 13.149 -11.355 -18.779 1.00 94.88 109 GLU A CA 1
ATOM 850 C C . GLU A 1 109 ? 12.428 -12.574 -19.392 1.00 94.88 109 GLU A C 1
ATOM 852 O O . GLU A 1 109 ? 12.248 -13.619 -18.761 1.00 94.88 109 GLU A O 1
ATOM 857 N N . GLY A 1 110 ? 11.971 -12.415 -20.638 1.00 93.94 110 GLY A N 1
ATOM 858 C CA . GLY A 1 110 ? 11.179 -13.414 -21.362 1.00 93.94 110 GLY A CA 1
ATOM 859 C C . GLY A 1 110 ? 9.680 -13.395 -21.044 1.00 93.94 110 GLY A C 1
ATOM 860 O O . GLY A 1 110 ? 8.907 -14.055 -21.738 1.00 93.94 110 GLY A O 1
ATOM 861 N N . ARG A 1 111 ? 9.234 -12.619 -20.046 1.00 94.12 111 ARG A N 1
ATOM 862 C CA . ARG A 1 111 ? 7.811 -12.470 -19.709 1.00 94.12 111 ARG A CA 1
ATOM 863 C C . ARG A 1 111 ? 7.231 -11.185 -20.290 1.00 94.12 111 ARG A C 1
ATOM 865 O O . ARG A 1 111 ? 7.816 -10.112 -20.199 1.00 94.12 111 ARG A O 1
ATOM 872 N N . THR A 1 112 ? 6.028 -11.283 -20.848 1.00 91.81 112 THR A N 1
ATOM 873 C CA . THR A 1 112 ? 5.244 -10.122 -21.305 1.00 91.81 112 THR A CA 1
ATOM 874 C C . THR A 1 112 ? 4.335 -9.555 -20.211 1.00 91.81 112 THR A C 1
ATOM 876 O O . THR A 1 112 ? 3.822 -8.444 -20.357 1.00 91.81 112 THR A O 1
ATOM 879 N N . HIS A 1 113 ? 4.147 -10.309 -19.124 1.00 94.06 113 HIS A N 1
ATOM 880 C CA . HIS A 1 113 ? 3.337 -9.959 -17.965 1.00 94.06 113 HIS A CA 1
ATOM 881 C C . HIS A 1 113 ? 4.019 -10.414 -16.669 1.00 94.06 113 HIS A C 1
ATOM 883 O O . HIS A 1 113 ? 4.627 -11.486 -16.618 1.00 94.06 113 HIS A O 1
ATOM 889 N N . LEU A 1 114 ? 3.884 -9.602 -15.622 1.00 97.62 114 LEU A N 1
ATOM 890 C CA . LEU A 1 114 ? 4.327 -9.915 -14.271 1.00 97.62 114 LEU A CA 1
ATOM 891 C C . LEU A 1 114 ? 3.113 -9.939 -13.345 1.00 97.62 114 LEU A C 1
ATOM 893 O O . LEU A 1 114 ? 2.362 -8.963 -13.289 1.00 97.62 114 LEU A O 1
ATOM 897 N N . GLU A 1 115 ? 2.968 -11.044 -12.616 1.00 97.31 115 GLU A N 1
ATOM 898 C CA . GLU A 1 115 ? 1.950 -11.215 -11.580 1.00 97.31 115 GLU A CA 1
ATOM 899 C C . GLU A 1 115 ? 2.079 -10.146 -10.497 1.00 97.31 115 GLU A C 1
ATOM 901 O O . GLU A 1 115 ? 3.174 -9.639 -10.229 1.00 97.31 115 GLU A O 1
ATOM 906 N N . TRP A 1 116 ? 0.966 -9.835 -9.839 1.00 98.38 116 TRP A N 1
ATOM 907 C CA . TRP A 1 116 ? 0.958 -8.904 -8.720 1.00 98.38 116 TRP A CA 1
ATOM 908 C C . TRP A 1 116 ? 1.880 -9.353 -7.588 1.00 98.38 116 TRP A C 1
ATOM 910 O O . TRP A 1 116 ? 2.015 -10.540 -7.283 1.00 98.38 116 TRP A O 1
ATOM 920 N N . VAL A 1 117 ? 2.477 -8.374 -6.910 1.00 98.19 117 VAL A N 1
ATOM 921 C CA . VAL A 1 117 ? 3.165 -8.628 -5.645 1.00 98.19 117 VAL A CA 1
ATOM 922 C C . VAL A 1 117 ? 2.149 -9.160 -4.639 1.00 98.19 117 VAL A C 1
ATOM 924 O O . VAL A 1 117 ? 1.144 -8.512 -4.360 1.00 98.19 117 VAL A O 1
ATOM 927 N N . SER A 1 118 ? 2.426 -10.334 -4.077 1.00 97.75 118 SER A N 1
ATOM 928 C CA . SER A 1 118 ? 1.533 -10.996 -3.123 1.00 97.75 118 SER A CA 1
ATOM 929 C C . SER A 1 118 ? 1.992 -10.879 -1.668 1.00 97.75 118 SER A C 1
ATOM 931 O O . SER A 1 118 ? 1.245 -11.244 -0.764 1.00 97.75 118 SER A O 1
ATOM 933 N N . LYS A 1 119 ? 3.235 -10.438 -1.428 1.00 96.44 119 LYS A N 1
ATOM 934 C CA . LYS A 1 119 ? 3.851 -10.348 -0.096 1.00 96.44 119 LYS A CA 1
ATOM 935 C C . LYS A 1 119 ? 4.806 -9.161 -0.015 1.00 96.44 119 LYS A C 1
ATOM 937 O O . LYS A 1 119 ? 5.520 -8.875 -0.972 1.00 96.44 119 LYS A O 1
ATOM 942 N N . MET A 1 120 ? 4.850 -8.528 1.153 1.00 94.75 120 MET A N 1
ATOM 943 C CA . MET A 1 120 ? 5.784 -7.458 1.497 1.00 94.75 120 MET A CA 1
ATOM 944 C C . MET A 1 120 ? 6.513 -7.835 2.786 1.00 94.75 120 MET A C 1
ATOM 946 O O . MET A 1 120 ? 5.887 -8.325 3.723 1.00 94.75 120 MET A O 1
ATOM 950 N N . VAL A 1 121 ? 7.822 -7.591 2.832 1.00 95.12 121 VAL A N 1
ATOM 951 C CA . VAL A 1 121 ? 8.623 -7.692 4.056 1.00 95.12 121 VAL A CA 1
ATOM 952 C C . VAL A 1 121 ? 9.126 -6.294 4.381 1.00 95.12 121 VAL A C 1
ATOM 954 O O . VAL A 1 121 ? 9.862 -5.704 3.590 1.00 95.12 121 VAL A O 1
ATOM 957 N N . ASN A 1 122 ? 8.696 -5.754 5.520 1.00 94.81 122 ASN A N 1
ATOM 958 C CA . ASN A 1 122 ? 9.147 -4.453 5.998 1.00 94.81 122 ASN A CA 1
ATOM 959 C C . ASN A 1 122 ? 10.436 -4.624 6.813 1.00 94.81 122 ASN A C 1
ATOM 961 O O . ASN A 1 122 ? 10.508 -5.515 7.657 1.00 94.81 122 ASN A O 1
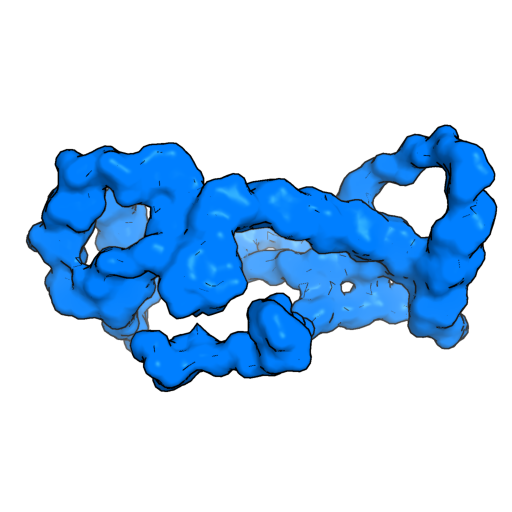ATOM 965 N N . TYR A 1 123 ? 11.440 -3.781 6.577 1.00 94.94 123 TYR A N 1
ATOM 966 C CA . TYR A 1 123 ? 12.696 -3.792 7.326 1.00 94.94 123 TYR A CA 1
ATOM 967 C C . TYR A 1 123 ? 12.875 -2.473 8.076 1.00 94.94 123 TYR A C 1
ATOM 969 O O . TYR A 1 123 ? 12.891 -1.407 7.466 1.00 94.94 123 TYR A O 1
ATOM 977 N N . VAL A 1 124 ? 13.092 -2.551 9.391 1.00 91.38 124 VAL A N 1
ATOM 978 C CA . VAL A 1 124 ? 13.336 -1.401 10.273 1.00 91.38 124 VAL A CA 1
ATOM 979 C C . VAL A 1 124 ? 14.677 -1.608 10.973 1.00 91.38 124 VAL A C 1
ATOM 981 O O . VAL A 1 124 ? 14.912 -2.641 11.599 1.00 91.38 124 VAL A O 1
ATOM 984 N N . GLY A 1 125 ? 15.611 -0.664 10.811 1.00 90.00 125 GLY A N 1
ATOM 985 C CA . GLY A 1 125 ? 16.959 -0.781 11.389 1.00 90.00 125 GLY A CA 1
ATOM 986 C C . GLY A 1 125 ? 17.741 -2.016 10.912 1.00 90.00 125 GLY A C 1
ATOM 987 O O . GLY A 1 125 ? 18.533 -2.576 11.665 1.00 90.00 125 GLY A O 1
ATOM 988 N N . GLY A 1 126 ? 17.484 -2.482 9.684 1.00 93.94 126 GLY A N 1
ATOM 989 C CA . GLY A 1 126 ? 18.127 -3.668 9.106 1.00 93.94 126 GLY A CA 1
ATOM 990 C C . GLY A 1 126 ? 17.543 -5.014 9.554 1.00 93.94 126 GLY A C 1
ATOM 991 O O . GLY A 1 126 ? 18.071 -6.054 9.169 1.00 93.94 126 GLY A O 1
ATOM 992 N N . ARG A 1 127 ? 16.455 -5.026 10.334 1.00 94.06 127 ARG A N 1
ATOM 993 C CA . ARG A 1 127 ? 15.762 -6.249 10.771 1.00 94.06 127 ARG A CA 1
ATOM 994 C C . ARG A 1 127 ? 14.362 -6.314 10.181 1.00 94.06 127 ARG A C 1
ATOM 996 O O . ARG A 1 127 ? 13.720 -5.278 10.031 1.00 94.06 127 ARG A O 1
ATOM 1003 N N . ALA A 1 128 ? 13.901 -7.521 9.858 1.00 94.62 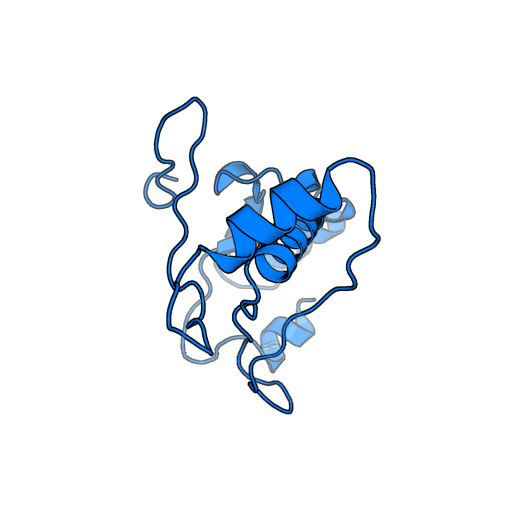128 ALA A N 1
ATOM 1004 C CA . ALA A 1 128 ? 12.523 -7.727 9.430 1.00 94.62 128 ALA A CA 1
ATOM 1005 C C . ALA A 1 128 ? 11.579 -7.356 10.582 1.00 94.62 128 ALA A C 1
ATOM 1007 O O . ALA A 1 128 ? 11.756 -7.823 11.707 1.00 94.62 128 ALA A O 1
ATOM 1008 N N . PHE A 1 129 ? 10.618 -6.488 10.294 1.00 94.38 129 PHE A N 1
ATOM 1009 C CA . PHE A 1 129 ? 9.583 -6.089 11.231 1.00 94.38 129 PHE A CA 1
ATOM 1010 C C . PHE A 1 129 ? 8.471 -7.142 11.244 1.00 94.38 129 PHE A C 1
ATOM 1012 O O . PHE A 1 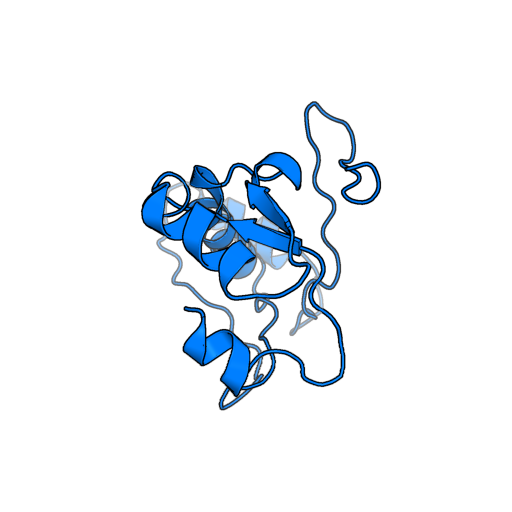129 ? 7.984 -7.534 10.182 1.00 94.38 129 PHE A O 1
ATOM 1019 N N . ASP A 1 130 ? 8.073 -7.576 12.439 1.00 90.69 130 ASP A N 1
ATOM 1020 C CA . ASP A 1 130 ? 6.987 -8.531 12.646 1.00 90.69 130 ASP A CA 1
ATOM 1021 C C . ASP A 1 130 ? 5.786 -7.831 13.310 1.00 90.69 130 ASP A C 1
ATOM 1023 O O . ASP A 1 130 ? 5.835 -7.538 14.508 1.00 90.69 130 ASP A O 1
ATOM 1027 N N . PRO A 1 131 ? 4.704 -7.560 12.555 1.00 79.56 131 PRO A N 1
ATOM 1028 C CA . PRO A 1 131 ? 3.501 -6.918 13.076 1.00 79.56 131 PRO A CA 1
ATOM 1029 C C . PRO A 1 131 ? 2.632 -7.853 13.932 1.00 79.56 131 PRO A C 1
ATOM 1031 O O . PRO A 1 131 ? 1.553 -7.451 14.343 1.00 79.56 131 PRO A O 1
ATOM 1034 N N . THR A 1 132 ? 3.032 -9.103 14.176 1.00 81.06 132 THR A N 1
ATOM 1035 C CA . THR A 1 132 ? 2.311 -10.000 15.100 1.00 81.06 132 THR A CA 1
ATOM 1036 C C . THR A 1 132 ? 2.798 -9.884 16.546 1.00 81.06 132 THR A C 1
ATOM 1038 O O . THR A 1 132 ? 2.189 -10.452 17.449 1.00 81.06 132 THR A O 1
ATOM 1041 N N . LEU A 1 133 ? 3.886 -9.140 16.771 1.00 70.00 133 LEU A N 1
ATOM 1042 C CA . LEU A 1 133 ? 4.488 -8.907 18.088 1.00 70.00 133 LEU A CA 1
ATOM 1043 C C . LEU A 1 133 ? 4.002 -7.611 18.767 1.00 70.00 133 LEU A C 1
ATOM 1045 O O . LEU A 1 133 ? 4.544 -7.242 19.811 1.00 70.00 133 LEU A O 1
ATOM 1049 N N . ILE A 1 134 ? 3.038 -6.909 18.160 1.00 65.94 134 ILE A N 1
ATOM 1050 C CA . ILE A 1 134 ? 2.507 -5.605 18.599 1.00 65.94 134 ILE A CA 1
ATOM 1051 C C . ILE A 1 134 ? 1.079 -5.687 19.121 1.00 65.94 134 ILE A C 1
ATOM 1053 O O . ILE A 1 134 ? 0.381 -6.683 18.850 1.00 65.94 134 ILE A O 1
#

Organism: NCBI:txid41688

InterPro domains:
  IPR005338 Anhydro-N-acetylmuramic acid kinase [PF03702] (13-85)
  IPR005338 Anhydro-N-acetylmuramic acid kinase [PTHR30605] (2-121)

Foldseek 3Di:
DLVCCVVPNDPPDQAQEDEAADPCLPPCVVQVVVCVSRPNYHYHHCVLVVDHRDCVVVVVVVVLVLCLLLVAFAQDDPPDPDRDGDRDDDDDDDPCNVVSSVVSPPVVPPDPYDDHDPDDFDDDPNHTDDSVVD

Radius of gyration: 19.01 Å; chains: 1; bounding box: 43×28×43 Å

Sequence (134 aa):
MVDHWRRYGPKDQKVEEVFTCGGGAFNPTITEYMPESLDGVRIRMLDEAGIPGGAKEAVPSAWQGLEAIVRRSIPVPDRVETRRSWVLEKINPCGNYRAVLTKGMLFGEGRTHLEWVSKMVNYVGGRAFDPTLI

pLDDT: mean 93.53, std 5.4, range [65.94, 98.5]

Secondary structure (DSSP, 8-state):
-HHHHHHHS-SSS---EEEE-SGGGG-HHHHHHHHHHSTTPEEEEGGGGTS-TTTTTHHHHHHHHHHHHHT-PPPPPSSSS-------S-----TTHHHHHHHHHHTTTT-S--PPP-----EETTEE--TT--